Protein AF-A0AAU6WSS3-F1 (afdb_monomer_lite)

Structure (mmCIF, N/CA/C/O backbone):
data_AF-A0AAU6WSS3-F1
#
_entry.id   AF-A0AAU6WSS3-F1
#
loop_
_atom_site.group_PDB
_atom_site.id
_atom_site.type_symbol
_atom_site.label_atom_id
_atom_site.label_alt_id
_atom_site.label_comp_id
_atom_site.label_asym_id
_atom_site.label_entity_id
_atom_site.label_seq_id
_atom_site.pdbx_PDB_ins_code
_atom_site.Cartn_x
_atom_site.Cartn_y
_atom_site.Cartn_z
_atom_site.occupancy
_atom_site.B_iso_or_equiv
_atom_site.auth_seq_id
_atom_site.auth_comp_id
_atom_site.auth_asym_id
_atom_site.auth_atom_id
_atom_site.pdbx_PDB_model_num
ATOM 1 N N . MET A 1 1 ? 15.085 17.768 3.664 1.00 51.38 1 MET A N 1
ATOM 2 C CA . MET A 1 1 ? 14.280 16.947 2.736 1.00 51.38 1 MET A CA 1
ATOM 3 C C . MET A 1 1 ? 12.816 17.200 3.042 1.00 51.38 1 MET A C 1
ATOM 5 O O . MET A 1 1 ? 12.457 17.177 4.210 1.00 51.38 1 MET A O 1
ATOM 9 N N . SER A 1 2 ? 12.005 17.533 2.039 1.00 65.12 2 SER A N 1
ATOM 10 C CA . SER A 1 2 ? 10.548 17.612 2.192 1.00 65.12 2 SER A CA 1
ATOM 11 C C . SER A 1 2 ? 9.976 16.303 1.660 1.00 65.12 2 SER A C 1
ATOM 13 O O . SER A 1 2 ? 10.161 16.004 0.482 1.00 65.12 2 SER A O 1
ATOM 15 N N . LEU A 1 3 ? 9.361 15.495 2.528 1.00 80.69 3 LEU A N 1
ATOM 16 C CA . LEU A 1 3 ? 8.621 14.314 2.089 1.00 80.69 3 LEU A CA 1
ATOM 17 C C . LEU A 1 3 ? 7.298 14.780 1.475 1.00 80.69 3 LEU A C 1
ATOM 19 O O . LEU A 1 3 ? 6.462 15.379 2.154 1.00 80.69 3 LEU A O 1
ATOM 23 N N . HIS A 1 4 ? 7.099 14.494 0.191 1.00 85.12 4 HIS A N 1
ATOM 24 C CA . HIS A 1 4 ? 5.835 14.758 -0.485 1.00 85.12 4 HIS A CA 1
ATOM 25 C C . HIS A 1 4 ? 4.839 13.631 -0.196 1.00 85.12 4 HIS A C 1
ATOM 27 O O . HIS A 1 4 ? 4.850 12.592 -0.849 1.00 85.12 4 HIS A O 1
ATOM 33 N N . ALA A 1 5 ? 3.953 13.850 0.775 1.00 90.00 5 ALA A N 1
ATOM 34 C CA . ALA A 1 5 ? 2.832 12.955 1.037 1.00 90.00 5 ALA A CA 1
ATOM 35 C C . ALA A 1 5 ? 1.614 13.342 0.184 1.00 90.00 5 ALA A C 1
ATOM 37 O O . ALA A 1 5 ? 1.244 14.515 0.097 1.00 90.00 5 ALA A O 1
ATOM 38 N N . LYS A 1 6 ? 0.954 12.347 -0.417 1.00 92.56 6 LYS A N 1
ATOM 39 C CA . LYS A 1 6 ? -0.294 12.522 -1.169 1.00 92.56 6 LYS A CA 1
ATOM 40 C C . LYS A 1 6 ? -1.393 11.672 -0.540 1.00 92.56 6 LYS A C 1
ATOM 42 O O . LYS A 1 6 ? -1.313 10.449 -0.565 1.00 92.56 6 LYS A O 1
ATOM 47 N N . ALA A 1 7 ? -2.439 12.314 -0.021 1.00 95.38 7 ALA A N 1
ATOM 48 C CA . ALA A 1 7 ? -3.637 11.609 0.423 1.00 95.38 7 ALA A CA 1
ATOM 49 C C . ALA A 1 7 ? -4.365 11.017 -0.795 1.00 95.38 7 ALA A C 1
ATOM 51 O O . ALA A 1 7 ? -4.693 11.734 -1.743 1.00 95.38 7 ALA A O 1
ATOM 52 N N . THR A 1 8 ? -4.578 9.702 -0.799 1.00 95.69 8 THR A N 1
ATOM 53 C CA . THR A 1 8 ? -5.190 8.991 -1.924 1.00 95.69 8 THR A CA 1
ATOM 54 C C . THR A 1 8 ? -5.842 7.686 -1.470 1.00 95.69 8 THR A C 1
ATOM 56 O O . THR A 1 8 ? -5.589 7.216 -0.361 1.00 95.69 8 THR A O 1
ATOM 59 N N . ASN A 1 9 ? -6.680 7.109 -2.331 1.00 96.38 9 ASN A N 1
ATOM 60 C CA . ASN A 1 9 ? -7.211 5.766 -2.132 1.00 96.38 9 ASN A CA 1
ATOM 61 C C . ASN A 1 9 ? -6.155 4.730 -2.522 1.00 96.38 9 ASN A C 1
ATOM 63 O O . ASN A 1 9 ? -5.351 4.954 -3.422 1.00 96.38 9 ASN A O 1
ATOM 67 N N . ILE A 1 10 ? -6.184 3.570 -1.883 1.00 96.81 10 ILE A N 1
ATOM 68 C CA . ILE A 1 10 ? -5.304 2.444 -2.203 1.00 96.81 10 ILE A CA 1
ATOM 69 C C . ILE A 1 10 ? -6.143 1.184 -2.370 1.00 96.81 10 ILE A C 1
ATOM 71 O O . ILE A 1 10 ? -7.226 1.064 -1.793 1.00 96.81 10 ILE A O 1
ATOM 75 N N . HIS A 1 11 ? -5.669 0.264 -3.202 1.00 97.38 11 HIS A N 1
ATOM 76 C CA . HIS A 1 11 ? -6.307 -1.033 -3.390 1.00 97.38 11 HIS A CA 1
ATOM 77 C C . HIS A 1 11 ? -5.643 -2.061 -2.469 1.00 97.38 11 HIS A C 1
ATOM 79 O O . HIS A 1 11 ? -4.502 -2.436 -2.716 1.00 97.38 11 HIS A O 1
ATOM 85 N N . SER A 1 12 ? -6.343 -2.528 -1.434 1.00 97.62 12 SER A N 1
ATOM 86 C CA . SER A 1 12 ? -5.889 -3.674 -0.631 1.00 97.62 12 SER A CA 1
ATOM 87 C C . SER A 1 12 ? -6.250 -4.976 -1.355 1.00 97.62 12 SER A C 1
ATOM 89 O O . SER A 1 12 ? -7.421 -5.210 -1.666 1.00 97.62 12 SER A O 1
ATOM 91 N N . SER A 1 13 ? -5.261 -5.812 -1.669 1.00 96.06 13 SER A N 1
ATOM 92 C CA . SER A 1 13 ? -5.418 -7.011 -2.503 1.00 96.06 13 SER A CA 1
ATOM 93 C C . SER A 1 13 ? -4.901 -8.261 -1.798 1.00 96.06 13 SER A C 1
ATOM 95 O O . SER A 1 13 ? -3.730 -8.314 -1.461 1.00 96.06 13 SER A O 1
ATOM 97 N N . ASP A 1 14 ? -5.701 -9.326 -1.725 1.00 95.94 14 ASP A N 1
ATOM 98 C CA . ASP A 1 14 ? -5.192 -10.653 -1.318 1.00 95.94 14 ASP A CA 1
ATOM 99 C C . ASP A 1 14 ? -4.315 -11.301 -2.405 1.00 95.94 14 ASP A C 1
ATOM 101 O O . ASP A 1 14 ? -3.539 -12.222 -2.158 1.00 95.94 14 ASP A O 1
ATOM 105 N N . ILE A 1 15 ? -4.459 -10.841 -3.651 1.00 94.94 15 ILE A N 1
ATOM 106 C CA . ILE A 1 15 ? -3.797 -11.424 -4.818 1.00 94.94 15 ILE A CA 1
ATOM 107 C C . ILE A 1 15 ? -2.567 -10.586 -5.161 1.00 94.94 15 ILE A C 1
ATOM 109 O O . ILE A 1 15 ? -2.714 -9.509 -5.750 1.00 94.94 15 ILE A O 1
ATOM 113 N N . PHE A 1 16 ? -1.381 -11.104 -4.828 1.00 94.25 16 PHE A N 1
ATOM 114 C CA . PHE A 1 16 ? -0.094 -10.540 -5.251 1.00 94.25 16 PHE A CA 1
ATOM 115 C C . PHE A 1 16 ? 0.208 -10.896 -6.716 1.00 94.25 16 PHE A C 1
ATOM 117 O O . PHE A 1 16 ? 0.381 -10.019 -7.558 1.00 94.25 16 PHE A O 1
ATOM 124 N N . TYR A 1 17 ? 0.181 -12.191 -7.054 1.00 93.94 17 TYR A N 1
ATOM 125 C CA . TYR A 1 17 ? 0.408 -12.680 -8.417 1.00 93.94 17 TYR A CA 1
ATOM 126 C C . TYR A 1 17 ? -0.915 -12.866 -9.158 1.00 93.94 17 TYR A C 1
ATOM 128 O O . TYR A 1 17 ? -1.694 -13.772 -8.857 1.00 93.94 17 TYR A O 1
ATOM 136 N N . ARG A 1 18 ? -1.178 -12.008 -10.145 1.00 91.31 18 ARG A N 1
ATOM 137 C CA . ARG A 1 18 ? -2.395 -12.060 -10.965 1.00 91.31 18 ARG A CA 1
ATOM 138 C C . ARG A 1 18 ? -2.133 -12.802 -12.269 1.00 91.31 18 ARG A C 1
ATOM 140 O O . ARG A 1 18 ? -1.103 -12.607 -12.903 1.00 91.31 18 ARG A O 1
ATOM 147 N N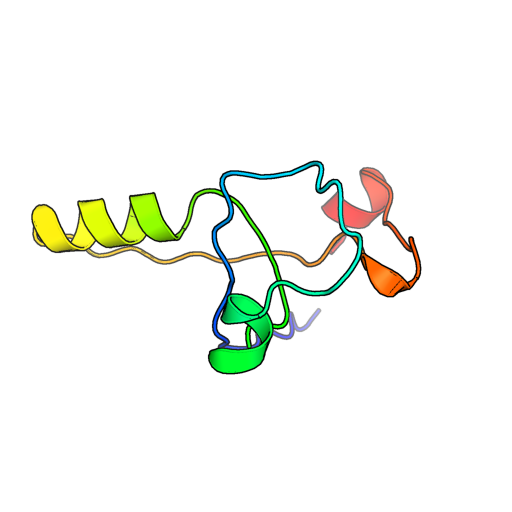 . LYS A 1 19 ? -3.099 -13.624 -12.690 1.00 93.12 19 LYS A N 1
ATOM 148 C CA . LYS A 1 19 ? -3.084 -14.256 -14.019 1.00 93.12 19 LYS A CA 1
ATOM 149 C C . LYS A 1 19 ? -3.261 -13.221 -15.133 1.00 93.12 19 LYS A C 1
ATOM 151 O O . LYS A 1 19 ? -2.617 -13.323 -16.169 1.00 93.12 19 LYS A O 1
ATOM 156 N N . ASP A 1 20 ? -4.167 -12.270 -14.920 1.00 91.38 20 ASP A N 1
ATOM 157 C CA . ASP A 1 20 ? -4.379 -11.136 -15.815 1.00 91.38 20 ASP A CA 1
ATOM 158 C C . ASP A 1 20 ? -3.515 -9.954 -15.336 1.00 91.38 20 ASP A C 1
ATOM 160 O O . ASP A 1 20 ? -3.700 -9.517 -14.194 1.00 91.38 20 ASP A O 1
ATOM 164 N N . PRO A 1 21 ? -2.574 -9.453 -16.160 1.00 85.75 21 PRO A N 1
ATOM 165 C CA . PRO A 1 21 ? -1.723 -8.318 -15.808 1.00 85.75 21 PRO A CA 1
ATOM 166 C C . PRO A 1 21 ? -2.455 -6.967 -15.863 1.00 85.75 21 PRO A C 1
ATOM 168 O O . PRO A 1 21 ? -1.862 -5.943 -15.525 1.00 85.75 21 PRO A O 1
ATOM 171 N N . SER A 1 22 ? -3.717 -6.929 -16.304 1.00 91.19 22 SER A N 1
ATOM 172 C CA . SER A 1 22 ? -4.509 -5.701 -16.342 1.00 91.19 22 SER A CA 1
ATOM 173 C C . SER A 1 22 ? -4.738 -5.109 -14.945 1.00 91.19 22 SER A C 1
ATOM 175 O O . SER A 1 22 ? -4.752 -5.801 -13.920 1.00 91.19 22 SER A O 1
ATOM 177 N N . ILE A 1 23 ? -4.933 -3.786 -14.896 1.00 91.12 23 ILE A N 1
ATOM 178 C CA . ILE A 1 23 ? -5.270 -3.103 -13.646 1.00 91.12 23 ILE A CA 1
ATOM 179 C C . ILE A 1 23 ? -6.646 -3.604 -13.182 1.00 91.12 23 ILE A C 1
ATOM 181 O O . ILE A 1 23 ? -7.606 -3.526 -13.953 1.00 91.12 23 ILE A O 1
ATOM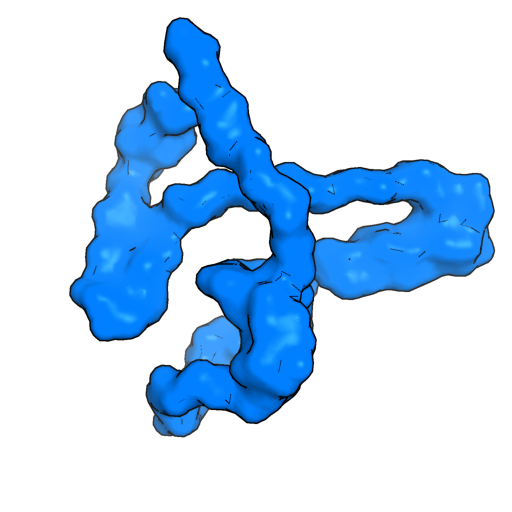 185 N N . PRO A 1 24 ? -6.789 -4.081 -11.930 1.00 93.25 24 PRO A N 1
ATOM 186 C CA . PRO A 1 24 ? -8.083 -4.489 -11.403 1.00 93.25 24 PRO A CA 1
ATOM 187 C C . PRO A 1 24 ? -9.159 -3.416 -11.602 1.00 93.25 24 PRO A C 1
ATOM 189 O O . PRO A 1 24 ? -8.988 -2.276 -11.172 1.00 93.25 24 PRO A O 1
ATOM 192 N N . ALA A 1 25 ? -10.317 -3.806 -12.143 1.00 94.62 25 ALA A N 1
ATOM 193 C CA . ALA A 1 25 ? -11.440 -2.893 -12.384 1.00 94.62 25 ALA A CA 1
ATOM 194 C C . ALA A 1 25 ? -11.863 -2.104 -11.130 1.00 94.62 25 ALA A C 1
ATOM 196 O O . ALA A 1 25 ? -12.291 -0.957 -11.230 1.00 94.62 25 ALA A O 1
ATOM 197 N N . ILE A 1 26 ? -11.709 -2.697 -9.939 1.00 93.62 26 ILE A N 1
ATOM 198 C CA . ILE A 1 26 ? -11.962 -2.033 -8.655 1.00 93.62 26 ILE A CA 1
ATOM 199 C C . ILE A 1 26 ? -10.985 -0.870 -8.405 1.00 93.62 26 ILE A C 1
ATOM 201 O O . ILE A 1 26 ? -11.418 0.207 -8.003 1.00 93.62 26 ILE A O 1
ATOM 205 N N . ALA A 1 27 ? -9.698 -1.041 -8.717 1.00 95.56 27 ALA A N 1
ATOM 206 C CA . ALA A 1 27 ? -8.690 0.003 -8.557 1.00 95.56 27 ALA A CA 1
ATOM 207 C C . ALA A 1 27 ? -8.946 1.163 -9.529 1.00 95.56 27 ALA A C 1
ATOM 209 O O . ALA A 1 27 ? -8.870 2.324 -9.132 1.00 95.56 27 ALA A O 1
ATOM 210 N N . THR A 1 28 ? -9.347 0.859 -10.768 1.00 95.50 28 THR A N 1
ATOM 211 C CA . THR A 1 28 ? -9.779 1.877 -11.738 1.00 95.50 28 THR A CA 1
ATOM 212 C C . THR A 1 28 ? -11.038 2.603 -11.265 1.00 95.50 28 THR A C 1
ATOM 214 O O . THR A 1 28 ? -11.083 3.827 -11.279 1.00 95.50 28 THR A O 1
ATOM 217 N N . LYS A 1 29 ? -12.054 1.867 -10.795 1.00 97.38 29 LYS A N 1
ATOM 218 C CA . LYS A 1 29 ? -13.336 2.431 -10.346 1.00 97.38 29 LYS A CA 1
ATOM 219 C C . LYS A 1 29 ? -13.182 3.417 -9.184 1.00 97.38 29 LYS A C 1
ATOM 221 O O . LYS A 1 29 ? -13.920 4.397 -9.129 1.00 97.38 29 LYS A O 1
ATOM 226 N N . TYR A 1 30 ? -12.265 3.149 -8.254 1.00 96.56 30 TYR A N 1
ATOM 227 C CA . TYR A 1 30 ? -12.076 3.953 -7.040 1.00 96.56 30 TYR A CA 1
ATOM 228 C C . TYR A 1 30 ? -10.835 4.858 -7.073 1.00 96.56 30 TYR A C 1
ATOM 230 O O . TYR A 1 30 ? -10.493 5.450 -6.046 1.00 96.56 30 TYR A O 1
ATOM 238 N N . ASN A 1 31 ? -10.204 5.018 -8.244 1.00 96.38 31 ASN A N 1
ATOM 239 C CA . ASN A 1 31 ? -9.000 5.829 -8.446 1.00 96.38 31 ASN A CA 1
ATOM 240 C C . ASN A 1 31 ? -7.878 5.480 -7.454 1.00 96.38 31 ASN A C 1
ATOM 242 O O . ASN A 1 31 ? -7.362 6.358 -6.762 1.00 96.38 31 ASN A O 1
ATOM 246 N N . CYS A 1 32 ? -7.515 4.199 -7.374 1.00 97.00 32 CYS A N 1
ATOM 247 C CA . CYS A 1 32 ? -6.439 3.711 -6.514 1.00 97.00 32 CYS A CA 1
ATOM 248 C C . CYS A 1 32 ? -5.105 3.675 -7.286 1.00 97.00 32 CYS A C 1
ATOM 250 O O . CYS A 1 32 ? -4.887 2.730 -8.047 1.00 97.00 32 CYS A O 1
ATOM 252 N N . PRO A 1 33 ? -4.196 4.658 -7.121 1.00 95.19 33 PRO A N 1
ATOM 253 C CA . PRO A 1 33 ? -2.894 4.669 -7.798 1.00 95.19 33 PRO A CA 1
ATOM 254 C C . PRO A 1 33 ? -1.890 3.634 -7.274 1.00 95.19 33 PRO A C 1
ATOM 256 O O . PRO A 1 33 ? -0.862 3.431 -7.911 1.00 95.19 33 PRO A O 1
ATOM 259 N N . ALA A 1 34 ? -2.145 3.015 -6.119 1.00 96.38 34 ALA A N 1
ATOM 260 C CA . ALA A 1 34 ? -1.247 2.048 -5.495 1.00 96.38 34 ALA A CA 1
ATOM 261 C C . ALA A 1 34 ? -2.010 0.824 -4.973 1.00 96.38 34 ALA A C 1
ATOM 263 O O . ALA A 1 34 ? -3.220 0.882 -4.723 1.00 96.38 34 ALA A O 1
ATOM 264 N N . VAL A 1 35 ? -1.272 -0.272 -4.801 1.00 97.00 35 VAL A N 1
ATOM 265 C CA . VAL A 1 35 ? -1.746 -1.542 -4.245 1.00 97.00 35 VAL A CA 1
ATOM 266 C C . VAL A 1 35 ? -0.862 -1.958 -3.070 1.00 97.00 35 VAL A C 1
ATOM 268 O O . VAL A 1 35 ? 0.352 -1.784 -3.114 1.00 97.00 35 VAL A O 1
ATOM 271 N N . GLU A 1 36 ? -1.490 -2.492 -2.030 1.00 97.75 36 GLU A N 1
ATOM 272 C CA . GLU A 1 36 ? -0.870 -3.128 -0.859 1.00 97.75 36 GLU A CA 1
ATOM 273 C C . GLU A 1 36 ? -1.818 -4.229 -0.343 1.00 97.75 36 GLU A C 1
ATOM 275 O O . GLU A 1 36 ? -2.737 -4.605 -1.079 1.00 97.75 36 GLU A O 1
ATOM 280 N N . MET A 1 37 ? -1.605 -4.808 0.845 1.00 98.25 37 MET A N 1
ATOM 281 C CA . MET A 1 37 ? -2.336 -6.017 1.258 1.00 98.25 37 MET A CA 1
ATOM 282 C C . MET A 1 37 ? -2.976 -5.947 2.662 1.00 98.25 37 MET A C 1
ATOM 284 O O . MET A 1 37 ? -3.689 -6.873 3.040 1.00 98.25 37 MET A O 1
ATOM 288 N N . GLU A 1 38 ? -2.816 -4.867 3.434 1.00 98.44 38 GLU A N 1
ATOM 289 C CA . GLU A 1 38 ? -3.129 -4.861 4.873 1.00 98.44 38 GLU A CA 1
ATOM 290 C C . GLU A 1 38 ? -4.060 -3.727 5.332 1.00 98.44 38 GLU A C 1
ATOM 292 O O . GLU A 1 38 ? -4.793 -3.884 6.317 1.00 98.44 38 GLU A O 1
ATOM 297 N N . ALA A 1 39 ? -4.065 -2.578 4.653 1.00 98.06 39 ALA A N 1
ATOM 298 C CA . ALA A 1 39 ? -4.713 -1.361 5.139 1.00 98.06 39 ALA A CA 1
ATOM 299 C C . ALA A 1 39 ? -6.224 -1.526 5.349 1.00 98.06 39 ALA A C 1
ATOM 301 O O . ALA A 1 39 ? -6.775 -1.001 6.320 1.00 98.06 39 ALA A O 1
ATOM 302 N N . PHE A 1 40 ? -6.898 -2.294 4.486 1.00 97.50 40 PHE A N 1
ATOM 303 C CA . PHE A 1 40 ? -8.311 -2.624 4.672 1.00 97.50 40 PHE A CA 1
ATOM 304 C C . PHE A 1 40 ? -8.565 -3.308 6.022 1.00 97.50 40 PHE A C 1
ATOM 306 O O . PHE A 1 40 ? -9.455 -2.884 6.763 1.00 97.50 40 PHE A O 1
ATOM 313 N N . GLY A 1 41 ? -7.769 -4.325 6.367 1.00 98.31 41 GLY A N 1
ATOM 314 C CA . GLY A 1 41 ? -7.886 -5.048 7.634 1.00 98.31 41 GLY A CA 1
ATOM 315 C C . GLY A 1 41 ? -7.592 -4.148 8.834 1.00 98.31 41 GLY A C 1
ATOM 316 O O . GLY A 1 41 ? -8.358 -4.134 9.802 1.00 98.31 41 GLY A O 1
ATOM 317 N N . LEU A 1 42 ? -6.543 -3.324 8.741 1.00 98.56 42 LEU A N 1
ATOM 318 C CA . LEU A 1 42 ? -6.205 -2.327 9.759 1.00 98.56 42 LEU A CA 1
ATOM 319 C C . LEU A 1 42 ? -7.384 -1.377 10.030 1.00 98.56 42 LEU A C 1
ATOM 321 O O . LEU A 1 42 ? -7.796 -1.204 11.179 1.00 98.56 42 LEU A O 1
ATOM 325 N N . PHE A 1 43 ? -7.960 -0.785 8.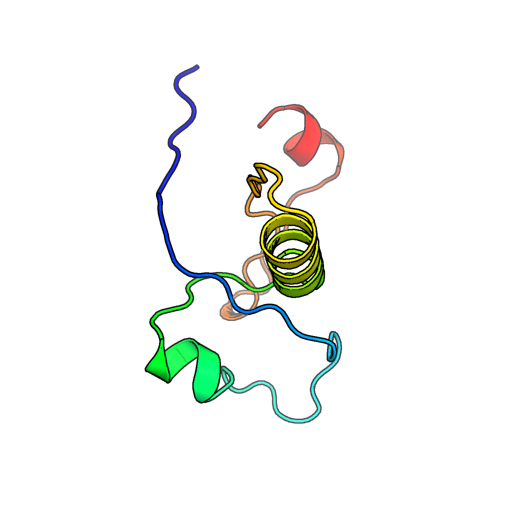982 1.00 98.44 43 PHE A N 1
ATOM 326 C CA . PHE A 1 43 ? -9.056 0.175 9.117 1.00 98.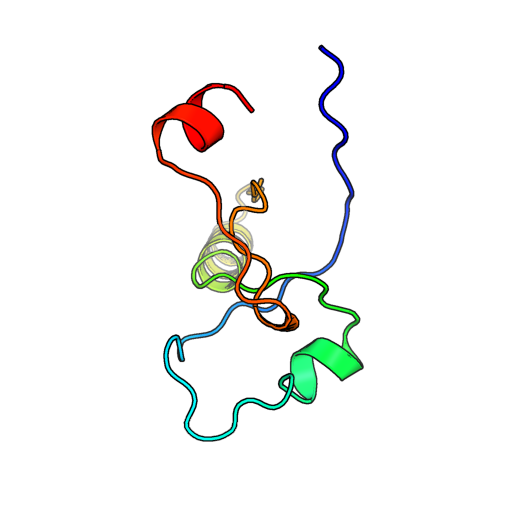44 43 PHE A CA 1
ATOM 327 C C . PHE A 1 43 ? -10.376 -0.474 9.531 1.00 98.44 43 PHE A C 1
ATOM 329 O O . PHE A 1 43 ? -11.150 0.142 10.268 1.00 98.44 43 PHE A O 1
ATOM 336 N N . ALA A 1 44 ? -10.652 -1.702 9.088 1.00 98.50 44 ALA A N 1
ATOM 337 C CA . ALA A 1 44 ? -11.823 -2.456 9.524 1.00 98.50 44 ALA A CA 1
ATOM 338 C C . ALA A 1 44 ? -11.770 -2.731 11.035 1.00 98.50 44 ALA A C 1
ATOM 340 O O . ALA A 1 44 ? -12.735 -2.440 11.746 1.00 98.50 44 ALA A O 1
ATOM 341 N N . ASN A 1 45 ? -10.623 -3.193 11.538 1.00 98.69 45 ASN A N 1
ATOM 342 C CA . ASN A 1 45 ? -10.425 -3.483 12.958 1.00 98.69 45 ASN A CA 1
ATOM 343 C C . ASN A 1 45 ? -10.451 -2.218 13.818 1.00 98.69 45 ASN A C 1
ATOM 345 O O . ASN A 1 45 ? -11.116 -2.189 14.853 1.00 98.69 45 ASN A O 1
ATOM 349 N N . ALA A 1 46 ? -9.781 -1.150 13.379 1.00 98.75 46 ALA A N 1
ATOM 350 C CA . ALA A 1 46 ? -9.792 0.123 14.091 1.00 98.75 46 ALA A CA 1
ATOM 351 C C . ALA A 1 46 ? -11.218 0.670 14.234 1.00 98.75 46 ALA A C 1
ATOM 353 O O . ALA A 1 46 ? -11.637 1.031 15.333 1.00 98.75 46 ALA A O 1
ATOM 354 N N . ARG A 1 47 ? -12.003 0.631 13.151 1.00 98.56 47 ARG A N 1
ATOM 355 C CA . ARG A 1 47 ? -13.414 1.034 13.167 1.00 98.56 47 ARG A CA 1
ATOM 356 C C . ARG A 1 47 ? -14.250 0.165 14.103 1.00 98.56 47 ARG A C 1
ATOM 358 O O . ARG A 1 47 ? -15.043 0.705 14.865 1.00 98.56 47 ARG A O 1
ATOM 365 N N . HIS A 1 48 ? -14.068 -1.156 14.060 1.00 98.62 48 HIS A N 1
ATOM 366 C CA . HIS A 1 48 ? -14.793 -2.092 14.921 1.00 98.62 48 HIS A CA 1
ATOM 367 C C . HIS A 1 48 ? -14.514 -1.850 16.413 1.00 98.62 48 HIS A C 1
ATOM 369 O O . HIS A 1 48 ? -15.427 -1.907 17.230 1.00 98.62 48 HIS A O 1
ATOM 375 N N . LEU A 1 49 ? -13.267 -1.530 16.764 1.00 98.69 49 LEU A N 1
ATOM 376 C CA . LEU A 1 49 ? -12.818 -1.336 18.146 1.00 98.69 49 LEU A CA 1
ATOM 377 C C . LEU A 1 49 ? -12.920 0.121 18.639 1.00 98.69 49 LEU A C 1
ATOM 379 O O . LEU A 1 49 ? -12.473 0.417 19.751 1.00 98.69 49 LEU A O 1
ATOM 383 N N . GLY A 1 50 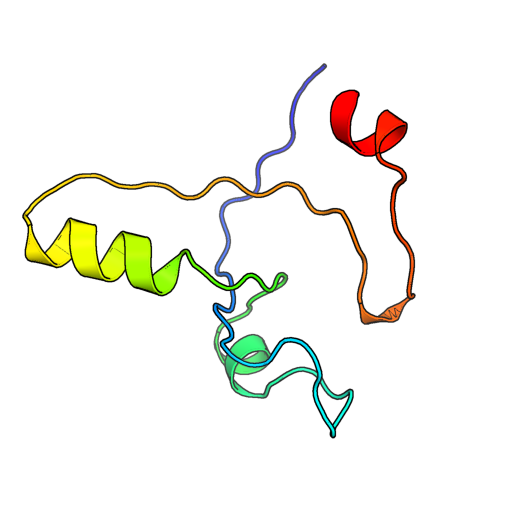? -13.444 1.042 17.820 1.00 98.38 50 GLY A N 1
ATOM 384 C CA . GLY A 1 50 ? -13.495 2.472 18.143 1.00 98.38 50 GLY A CA 1
ATOM 385 C C . GLY A 1 50 ? -12.107 3.092 18.351 1.00 98.38 50 GLY A C 1
ATOM 386 O O . GLY A 1 50 ? -11.912 3.898 19.261 1.00 98.38 50 GLY A O 1
ATOM 387 N N . LYS A 1 51 ? -11.115 2.664 17.564 1.00 98.69 51 LYS A N 1
ATOM 388 C CA . LYS A 1 51 ? -9.722 3.131 17.609 1.00 98.69 51 LYS A CA 1
ATOM 389 C C . LYS A 1 51 ?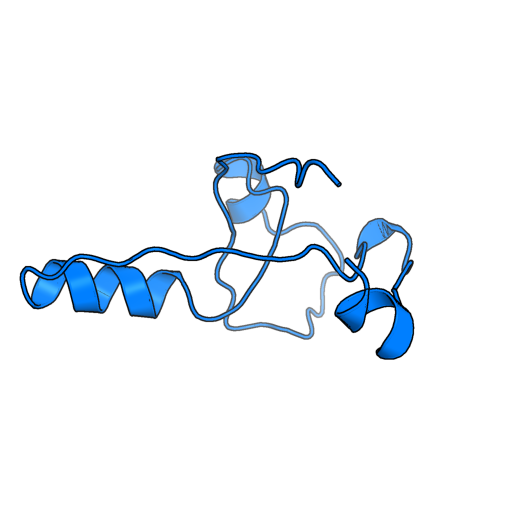 -9.378 3.972 16.383 1.00 98.69 51 LYS A C 1
ATOM 391 O O . LYS A 1 51 ? -10.030 3.891 15.346 1.00 98.69 51 LYS A O 1
ATOM 396 N N . ASN A 1 52 ? -8.298 4.739 16.506 1.00 98.50 52 ASN A N 1
ATOM 397 C CA . ASN A 1 52 ? -7.716 5.496 15.402 1.00 98.50 52 ASN A CA 1
ATOM 398 C C . ASN A 1 52 ? -6.659 4.647 14.690 1.00 98.50 52 ASN A C 1
ATOM 400 O O . ASN A 1 52 ? -5.878 3.959 15.346 1.00 98.50 52 ASN A O 1
ATOM 404 N N . ALA A 1 53 ? -6.610 4.731 13.363 1.00 98.38 53 ALA A N 1
ATOM 405 C CA . ALA A 1 53 ? -5.577 4.101 12.551 1.00 98.38 53 ALA A CA 1
ATOM 406 C C . ALA A 1 53 ? -5.238 4.970 11.340 1.00 98.38 53 ALA A C 1
ATOM 408 O O . ALA A 1 53 ? -6.074 5.735 10.859 1.00 98.38 53 ALA A O 1
ATOM 409 N N . ALA A 1 54 ? -4.012 4.823 10.849 1.00 97.31 54 ALA A N 1
ATOM 410 C CA . ALA A 1 54 ? -3.534 5.437 9.621 1.00 97.31 54 ALA A CA 1
ATOM 411 C C . ALA A 1 54 ? -2.587 4.467 8.908 1.00 97.31 54 ALA A C 1
ATOM 413 O O . ALA A 1 54 ? -1.905 3.678 9.562 1.00 97.31 54 ALA A O 1
ATOM 414 N N . THR A 1 55 ? -2.529 4.571 7.582 1.00 97.75 55 THR A N 1
ATOM 415 C CA . THR A 1 55 ? -1.565 3.855 6.743 1.00 97.75 55 THR A CA 1
ATOM 416 C C . THR A 1 55 ? -0.743 4.882 5.983 1.00 97.75 55 THR A C 1
ATOM 418 O O . THR A 1 55 ? -1.301 5.759 5.323 1.00 97.75 55 THR A O 1
ATOM 421 N N . ILE A 1 56 ? 0.578 4.767 6.077 1.00 95.88 56 ILE A N 1
ATOM 422 C CA . ILE A 1 56 ? 1.541 5.565 5.318 1.00 95.88 56 ILE A CA 1
ATOM 423 C C . ILE A 1 56 ? 2.356 4.582 4.483 1.00 95.88 56 ILE A C 1
ATOM 425 O O . ILE A 1 56 ? 2.838 3.586 5.015 1.00 95.88 56 ILE A O 1
ATOM 429 N N . LEU A 1 57 ? 2.476 4.850 3.184 1.00 95.31 57 LEU A N 1
ATOM 430 C CA . LEU A 1 57 ? 3.141 3.964 2.233 1.00 95.31 57 LEU A CA 1
ATOM 431 C C . LEU A 1 57 ? 4.242 4.710 1.488 1.00 95.31 57 LEU A C 1
ATOM 433 O O . LEU A 1 57 ? 4.045 5.848 1.058 1.00 95.31 57 LEU A O 1
ATOM 437 N N . THR A 1 58 ? 5.350 4.014 1.259 1.00 93.62 58 THR A N 1
ATOM 438 C CA . THR A 1 58 ? 6.401 4.431 0.328 1.00 93.62 58 THR A CA 1
ATOM 439 C C . THR A 1 58 ? 6.227 3.661 -0.975 1.00 93.62 58 THR A C 1
ATOM 441 O O . THR A 1 58 ? 6.204 2.429 -0.978 1.00 93.62 58 THR A O 1
ATOM 444 N N . VAL A 1 59 ? 6.104 4.378 -2.095 1.00 93.12 59 VAL A N 1
ATOM 445 C CA . VAL A 1 59 ? 6.071 3.747 -3.420 1.00 93.12 59 VAL A CA 1
ATOM 446 C C . VAL A 1 59 ? 7.465 3.235 -3.733 1.00 93.12 59 VAL A C 1
ATOM 448 O O . VAL A 1 59 ? 8.430 3.993 -3.703 1.00 93.12 59 VAL A O 1
ATOM 451 N N . SER A 1 60 ? 7.562 1.943 -4.014 1.00 94.56 60 SER A N 1
ATOM 452 C CA . SER A 1 60 ? 8.852 1.275 -4.157 1.00 94.56 60 SER A CA 1
ATOM 453 C C . SER A 1 60 ? 8.993 0.436 -5.424 1.00 94.56 60 SER A C 1
ATOM 455 O O . SER A 1 60 ? 10.103 0.084 -5.821 1.00 94.56 60 SER A O 1
ATOM 457 N N . ASP A 1 61 ? 7.877 0.189 -6.099 1.00 95.25 61 ASP A N 1
ATOM 458 C CA . ASP A 1 61 ? 7.811 -0.531 -7.356 1.00 95.25 61 ASP A CA 1
ATOM 459 C C . ASP A 1 61 ? 6.733 0.133 -8.227 1.00 95.25 61 ASP A C 1
ATOM 461 O O . ASP A 1 61 ? 5.661 0.504 -7.735 1.00 95.25 61 ASP A O 1
ATOM 465 N N . ILE A 1 62 ? 7.007 0.286 -9.521 1.00 94.50 62 ILE A N 1
ATOM 466 C CA . ILE A 1 62 ? 6.061 0.774 -10.526 1.00 94.50 62 ILE A CA 1
ATOM 467 C C . ILE A 1 62 ? 5.654 -0.415 -11.392 1.00 94.50 62 ILE A C 1
ATOM 469 O O . ILE A 1 62 ? 6.351 -0.803 -12.325 1.00 94.50 62 ILE A O 1
ATOM 473 N N . ILE A 1 63 ? 4.500 -1.006 -11.075 1.00 91.88 63 ILE A N 1
ATOM 474 C CA . ILE A 1 63 ? 4.038 -2.265 -11.685 1.00 91.88 63 ILE A CA 1
ATOM 475 C C . ILE A 1 63 ? 4.012 -2.211 -13.225 1.00 91.88 63 ILE A C 1
ATOM 477 O O . ILE A 1 63 ? 4.512 -3.153 -13.835 1.00 91.88 63 ILE A O 1
ATOM 481 N N . PRO A 1 64 ? 3.493 -1.148 -13.881 1.00 89.38 64 PRO A N 1
ATOM 482 C CA . PRO A 1 64 ? 3.415 -1.117 -15.344 1.00 89.38 64 PRO A CA 1
ATOM 483 C C . PRO A 1 64 ? 4.769 -1.025 -16.058 1.00 89.38 64 PRO A C 1
ATOM 485 O O . PRO A 1 64 ? 4.871 -1.469 -17.198 1.00 89.38 64 PRO A O 1
ATOM 488 N N . THR A 1 65 ? 5.784 -0.419 -15.431 1.00 93.31 65 THR A N 1
ATOM 489 C CA . THR A 1 65 ? 7.115 -0.217 -16.038 1.00 93.31 65 THR A CA 1
ATOM 490 C C . THR A 1 65 ? 8.165 -1.193 -15.515 1.00 93.31 65 THR A C 1
ATOM 492 O O . THR A 1 65 ? 9.258 -1.259 -16.069 1.00 93.31 65 THR A O 1
ATOM 495 N N . HIS A 1 66 ? 7.833 -1.970 -14.479 1.00 92.12 66 HIS A N 1
ATOM 496 C CA . HIS A 1 66 ? 8.739 -2.862 -13.754 1.00 92.12 66 HIS A CA 1
ATOM 497 C C . HIS A 1 66 ? 9.932 -2.157 -13.088 1.00 92.12 66 HIS A C 1
ATOM 499 O O . HIS A 1 66 ? 10.895 -2.813 -12.695 1.00 92.12 66 HIS A O 1
ATOM 505 N N . GLU A 1 67 ? 9.872 -0.834 -12.926 1.00 95.81 67 GLU A N 1
ATOM 506 C CA . GLU A 1 67 ? 10.872 -0.099 -12.157 1.00 95.81 67 GLU A CA 1
ATOM 507 C C . GLU A 1 67 ? 10.739 -0.429 -10.673 1.00 95.81 67 GLU A C 1
ATOM 509 O O . GLU A 1 67 ? 9.634 -0.481 -10.130 1.00 95.81 67 GLU A O 1
ATOM 514 N N . ASN A 1 68 ? 11.871 -0.617 -10.008 1.00 94.19 68 ASN A N 1
ATOM 515 C CA . ASN A 1 68 ? 11.936 -0.840 -8.576 1.00 94.19 68 ASN A CA 1
ATOM 516 C C . ASN A 1 68 ? 13.142 -0.127 -7.970 1.00 94.19 68 ASN A C 1
ATOM 518 O O . ASN A 1 68 ? 14.069 0.290 -8.665 1.00 94.19 68 ASN A O 1
ATOM 522 N N . ILE A 1 69 ? 13.111 0.021 -6.650 1.00 93.31 69 ILE A N 1
ATOM 523 C CA . ILE A 1 69 ? 14.228 0.570 -5.882 1.00 93.31 69 ILE A CA 1
ATOM 524 C C . ILE A 1 69 ? 14.867 -0.500 -4.998 1.00 93.31 69 ILE A C 1
ATOM 526 O O . ILE A 1 69 ? 14.182 -1.366 -4.435 1.00 93.31 69 ILE A O 1
ATOM 530 N N . SER A 1 70 ? 16.190 -0.422 -4.859 1.00 94.06 70 SER A N 1
ATOM 531 C CA . SER A 1 70 ? 16.985 -1.283 -3.984 1.00 94.06 70 SER A CA 1
ATOM 532 C C . SER A 1 70 ? 16.692 -1.017 -2.504 1.00 94.06 70 SER A C 1
ATOM 534 O O . SER A 1 70 ? 16.124 0.014 -2.144 1.00 94.06 70 SER A O 1
ATOM 536 N N . ALA A 1 71 ? 17.104 -1.932 -1.623 1.00 92.31 71 ALA A N 1
ATOM 537 C CA . ALA A 1 71 ? 16.970 -1.743 -0.176 1.00 92.31 71 ALA A CA 1
ATOM 538 C C . ALA A 1 71 ? 17.669 -0.455 0.308 1.00 92.31 71 ALA A C 1
ATOM 540 O O . ALA A 1 71 ? 17.054 0.341 1.013 1.00 92.31 71 ALA A O 1
ATOM 541 N N . ASP A 1 72 ? 18.892 -0.191 -0.162 1.00 92.94 72 ASP A N 1
ATOM 542 C CA . ASP A 1 72 ? 19.646 1.024 0.182 1.00 92.94 72 ASP A CA 1
ATOM 543 C C . ASP A 1 72 ? 18.962 2.308 -0.310 1.00 92.94 72 ASP A C 1
ATOM 545 O O . ASP A 1 72 ? 19.091 3.367 0.303 1.00 92.94 72 ASP A O 1
ATOM 549 N N . GLN A 1 73 ? 18.259 2.246 -1.447 1.00 90.19 73 GLN A N 1
ATOM 550 C CA . GLN A 1 73 ? 17.458 3.367 -1.942 1.00 90.19 73 GLN A CA 1
ATOM 551 C C . GLN A 1 73 ? 16.200 3.558 -1.088 1.00 90.19 73 GLN A C 1
ATOM 553 O O . GLN A 1 73 ? 15.865 4.696 -0.773 1.00 90.19 73 GLN A O 1
ATOM 558 N N . ARG A 1 74 ? 15.540 2.463 -0.675 1.00 89.00 74 ARG A N 1
ATOM 559 C CA . ARG A 1 74 ? 14.356 2.482 0.206 1.00 89.00 74 ARG A CA 1
ATOM 560 C C . ARG A 1 74 ? 14.663 3.098 1.571 1.00 89.00 74 ARG A C 1
ATOM 562 O O . ARG A 1 74 ? 13.824 3.822 2.087 1.00 89.00 74 ARG A O 1
ATOM 569 N N . GLU A 1 75 ? 15.840 2.833 2.135 1.00 87.50 75 GLU A N 1
ATOM 570 C CA . GLU A 1 75 ? 16.265 3.386 3.431 1.00 87.50 75 GLU A CA 1
ATOM 571 C C . GLU A 1 75 ? 16.484 4.908 3.390 1.00 87.50 75 GLU A C 1
ATOM 573 O O . GLU A 1 75 ? 16.256 5.597 4.380 1.00 87.50 75 GLU A O 1
ATOM 578 N N . LYS A 1 76 ? 16.933 5.437 2.245 1.00 84.62 76 LYS A N 1
ATOM 579 C CA . LYS A 1 76 ? 17.304 6.853 2.083 1.00 84.62 76 LYS A CA 1
ATOM 580 C C . LYS A 1 76 ? 16.143 7.760 1.658 1.00 84.62 76 LYS A C 1
ATOM 582 O O . LYS A 1 76 ? 16.368 8.966 1.522 1.00 84.62 76 LYS A O 1
ATOM 587 N N . LEU A 1 77 ? 14.970 7.184 1.382 1.00 75.06 77 LEU A N 1
ATOM 588 C CA . LEU A 1 77 ? 13.757 7.907 0.981 1.00 75.06 77 LEU A CA 1
ATOM 589 C C . LEU A 1 77 ? 13.094 8.654 2.142 1.00 75.06 77 LEU A C 1
ATOM 591 O O . LEU A 1 77 ? 13.079 8.126 3.274 1.00 75.06 77 LEU A O 1
#

InterPro domains:
  IPR000845 Nucleoside phosphorylase domain [PF01048] (11-65)
  IPR035994 Nucleoside phosphorylase superfamily [G3DSA:3.40.50.1580] (2-77)
  IPR035994 Nucleoside phosphorylase superfamily [SSF53167] (3-76)

pLDDT: mean 93.45, std 7.26, range [51.38, 98.75]

Foldseek 3Di:
DDDDDDDADAAADPDPDDPDLDDPPVCVVRVHQYYDHPVVVVVVVCVVVVHDDDDDDDDAADSVVRDGDDPVRVVVD

Organism: NCBI:txid1854762

Radius of gyration: 14.42 Å; chains: 1; bounding box: 34×32×34 Å

Secondary structure (DSSP, 8-state):
---------EEE-S-SS-SS-SPPHHHHHTT--EEESSHHHHHHHHHHTT----------EETTTTEE--HHHHHT-

Sequence (77 aa):
MSLHAKATNIHSSDIFYRKDPSIPAIATKYNCPAVEMEAFGLFANARHLGKNAATILTVSDIIPTHENISADQREKL